Protein AF-A0A7K1E4C3-F1 (afdb_monomer_lite)

Structure (mmCIF, N/CA/C/O backbone):
data_AF-A0A7K1E4C3-F1
#
_entry.id   AF-A0A7K1E4C3-F1
#
loop_
_atom_site.group_PDB
_atom_site.id
_atom_site.type_symbol
_atom_site.label_atom_id
_atom_site.label_alt_id
_atom_site.label_comp_id
_atom_site.label_asym_id
_atom_site.label_entity_id
_atom_site.label_seq_id
_atom_site.pdbx_PDB_ins_code
_atom_site.Cartn_x
_atom_site.Cartn_y
_atom_site.Cartn_z
_atom_site.occupancy
_atom_site.B_iso_or_equiv
_atom_site.auth_seq_id
_atom_site.auth_comp_id
_atom_site.auth_asym_id
_atom_site.auth_atom_id
_atom_site.pdbx_PDB_model_num
ATOM 1 N N . VAL A 1 1 ? -8.101 -11.403 -7.986 1.00 81.56 1 VAL A N 1
ATOM 2 C CA . VAL A 1 1 ? -7.201 -10.272 -8.314 1.00 81.56 1 VAL A CA 1
ATOM 3 C C . VAL A 1 1 ? -8.002 -8.980 -8.449 1.00 81.56 1 VAL A C 1
ATOM 5 O O . VAL A 1 1 ? -7.709 -8.043 -7.722 1.00 81.56 1 VAL A O 1
ATOM 8 N N . ASP A 1 2 ? -9.085 -8.960 -9.233 1.00 89.56 2 ASP A N 1
ATOM 9 C CA . ASP A 1 2 ? -9.913 -7.756 -9.463 1.00 89.56 2 ASP A CA 1
ATOM 10 C C . ASP A 1 2 ? -10.453 -7.056 -8.209 1.00 89.56 2 ASP A C 1
ATOM 12 O O . ASP A 1 2 ? -10.407 -5.831 -8.120 1.00 89.56 2 ASP A O 1
ATOM 16 N N . ALA A 1 3 ? -10.955 -7.810 -7.226 1.00 91.38 3 ALA A N 1
ATOM 17 C CA . ALA A 1 3 ? -11.461 -7.224 -5.982 1.00 91.38 3 ALA A CA 1
ATOM 18 C C . ALA A 1 3 ? -10.347 -6.522 -5.185 1.00 91.38 3 ALA A C 1
ATOM 20 O O . ALA A 1 3 ? -10.517 -5.391 -4.742 1.00 91.38 3 ALA A O 1
ATOM 21 N N . VAL A 1 4 ? -9.176 -7.162 -5.080 1.00 93.50 4 VAL A N 1
ATOM 22 C CA . VAL A 1 4 ? -7.998 -6.594 -4.406 1.00 93.50 4 VAL A CA 1
ATOM 23 C C . VAL A 1 4 ? -7.484 -5.373 -5.156 1.00 93.50 4 VAL A C 1
ATOM 25 O O . VAL A 1 4 ? -7.192 -4.360 -4.531 1.00 93.50 4 VAL A O 1
ATOM 28 N N . ARG A 1 5 ? -7.431 -5.435 -6.492 1.00 95.12 5 ARG A N 1
ATOM 29 C CA . ARG A 1 5 ? -7.047 -4.300 -7.335 1.00 95.12 5 ARG A CA 1
ATOM 30 C C . ARG A 1 5 ? -7.897 -3.075 -7.015 1.00 95.12 5 ARG A C 1
ATOM 32 O O . ARG A 1 5 ? -7.328 -2.027 -6.744 1.00 95.12 5 ARG A O 1
ATOM 39 N N . LYS A 1 6 ? -9.228 -3.219 -6.983 1.00 95.12 6 LYS A N 1
ATOM 40 C CA . LYS A 1 6 ? -10.143 -2.112 -6.662 1.00 95.12 6 LYS A CA 1
ATOM 41 C C . LYS A 1 6 ? -9.885 -1.528 -5.275 1.00 95.12 6 LYS A C 1
ATOM 43 O O . LYS A 1 6 ? -9.834 -0.313 -5.139 1.00 95.12 6 LYS A O 1
ATOM 48 N N . ILE A 1 7 ? -9.685 -2.378 -4.269 1.00 95.06 7 ILE A N 1
ATOM 49 C CA . ILE A 1 7 ? -9.393 -1.930 -2.900 1.00 95.06 7 ILE A CA 1
ATOM 50 C C . ILE A 1 7 ? -8.085 -1.130 -2.858 1.00 95.06 7 ILE A C 1
ATOM 52 O O . ILE A 1 7 ? -8.039 -0.040 -2.293 1.00 95.06 7 ILE A O 1
ATOM 56 N N . VAL A 1 8 ? -7.024 -1.639 -3.485 1.00 94.75 8 VAL A N 1
ATOM 57 C CA . VAL A 1 8 ? -5.724 -0.952 -3.523 1.00 94.75 8 VAL A CA 1
ATOM 58 C C . VAL A 1 8 ? -5.816 0.361 -4.312 1.00 94.75 8 VAL A C 1
ATOM 60 O O . VAL A 1 8 ? -5.230 1.361 -3.901 1.00 94.75 8 VAL A O 1
ATOM 63 N N . GLU A 1 9 ? -6.603 0.398 -5.389 1.00 94.94 9 GLU A N 1
ATOM 64 C CA . GLU A 1 9 ? -6.868 1.599 -6.194 1.00 94.94 9 GLU A CA 1
ATOM 65 C C . GLU A 1 9 ? -7.573 2.689 -5.379 1.00 94.94 9 GLU A C 1
ATOM 67 O O . GLU A 1 9 ? -7.206 3.858 -5.462 1.00 94.94 9 GLU A O 1
ATOM 72 N N . GLN A 1 10 ? -8.521 2.318 -4.515 1.00 93.56 10 GLN A N 1
ATOM 73 C CA . GLN A 1 10 ? -9.195 3.269 -3.625 1.00 93.56 10 GLN A CA 1
ATOM 74 C C . GLN A 1 10 ? -8.242 3.910 -2.608 1.00 93.56 10 GLN A C 1
ATOM 76 O O . GLN A 1 10 ? -8.410 5.081 -2.273 1.00 93.56 10 GLN A O 1
ATOM 81 N N . VAL A 1 11 ? -7.247 3.162 -2.126 1.00 92.69 11 VAL A N 1
ATOM 82 C CA . VAL A 1 11 ? -6.307 3.633 -1.097 1.00 92.69 11 VAL A CA 1
ATOM 83 C C . VAL A 1 11 ? -5.153 4.445 -1.696 1.00 92.69 11 VAL A C 1
ATOM 85 O O . VAL A 1 11 ? -4.722 5.437 -1.106 1.00 92.69 11 VAL A O 1
ATOM 88 N N . ALA A 1 12 ? -4.622 4.021 -2.845 1.00 90.88 12 ALA A N 1
ATOM 89 C CA . ALA A 1 12 ? -3.370 4.539 -3.403 1.00 90.88 12 ALA A CA 1
ATOM 90 C C . ALA A 1 12 ? -3.521 5.250 -4.761 1.00 90.88 12 ALA A C 1
ATOM 92 O O . ALA A 1 12 ? -2.585 5.899 -5.229 1.00 90.88 12 ALA A O 1
ATOM 93 N N . GLY A 1 13 ? -4.686 5.155 -5.402 1.00 90.00 13 GLY A N 1
ATOM 94 C CA . GLY A 1 13 ? -4.972 5.762 -6.701 1.00 90.00 13 GLY A CA 1
ATOM 95 C C . GLY A 1 13 ? -4.443 4.943 -7.877 1.00 90.00 13 GLY A C 1
ATOM 96 O O . GLY A 1 13 ? -5.231 4.434 -8.661 1.00 90.00 13 GLY A O 1
ATOM 97 N N . THR A 1 14 ? -3.123 4.799 -8.011 1.00 89.00 14 THR A N 1
ATOM 98 C CA . THR A 1 14 ? -2.513 4.040 -9.121 1.00 89.00 14 THR A CA 1
ATOM 99 C C . THR A 1 14 ? -2.084 2.658 -8.658 1.00 89.00 14 THR A C 1
ATOM 101 O O . THR A 1 14 ? -1.449 2.524 -7.615 1.00 89.00 14 THR A O 1
ATOM 104 N N . VAL A 1 15 ? -2.374 1.631 -9.460 1.00 94.44 15 VAL A N 1
ATOM 105 C CA . VAL A 1 15 ? -2.081 0.234 -9.124 1.00 94.44 15 VAL A CA 1
ATOM 106 C C . VAL A 1 15 ? -1.302 -0.438 -10.247 1.00 94.44 15 VAL A C 1
ATOM 108 O O . VAL A 1 15 ? -1.657 -0.315 -11.418 1.00 94.44 15 VAL A O 1
ATOM 111 N N . LEU A 1 16 ? -0.266 -1.178 -9.872 1.00 91.19 16 LEU A N 1
ATOM 112 C CA . LEU A 1 16 ? 0.512 -2.055 -10.735 1.00 91.19 16 LEU A CA 1
ATOM 113 C C . LEU A 1 16 ? 0.151 -3.501 -10.396 1.00 91.19 16 LEU A C 1
ATOM 115 O O . LEU A 1 16 ? 0.180 -3.898 -9.227 1.00 91.19 16 LEU A O 1
ATOM 119 N N 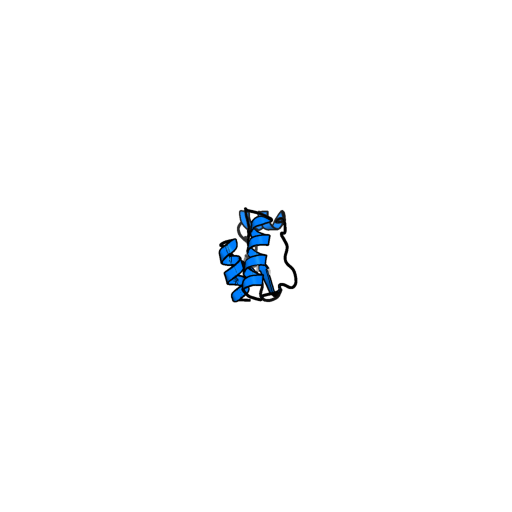. VAL A 1 17 ? -0.207 -4.274 -11.417 1.00 94.25 17 VAL A N 1
ATOM 120 C CA . VAL A 1 17 ? -0.572 -5.686 -11.288 1.00 94.25 17 VAL A CA 1
ATOM 121 C C . VAL A 1 17 ? 0.466 -6.513 -12.026 1.00 94.25 17 VAL A C 1
ATOM 123 O O . VAL A 1 17 ? 0.698 -6.291 -13.210 1.00 94.25 17 VAL A O 1
ATOM 126 N N . ASP A 1 18 ? 1.058 -7.462 -11.316 1.00 92.25 18 ASP A N 1
ATOM 127 C CA . ASP A 1 18 ? 1.898 -8.513 -11.872 1.00 92.25 18 ASP A CA 1
ATOM 128 C C . ASP A 1 18 ? 1.112 -9.829 -11.773 1.00 92.25 18 ASP A C 1
ATOM 130 O O . ASP A 1 18 ? 0.879 -10.351 -10.676 1.00 92.25 18 ASP A O 1
ATOM 134 N N . GLU A 1 19 ? 0.602 -10.318 -12.906 1.00 91.81 19 GLU A N 1
ATOM 135 C CA . GLU A 1 19 ? -0.233 -11.524 -12.940 1.00 91.81 19 GLU A CA 1
ATOM 136 C C . GLU A 1 19 ? 0.579 -12.804 -12.714 1.00 91.81 19 GLU A C 1
ATOM 138 O O . GLU A 1 19 ? 0.081 -13.727 -12.061 1.00 91.81 19 GLU A O 1
ATOM 143 N N . ASP A 1 20 ? 1.834 -12.829 -13.167 1.00 92.75 20 ASP A N 1
ATOM 144 C CA . ASP A 1 20 ? 2.728 -13.982 -13.051 1.00 92.75 20 ASP A CA 1
ATOM 145 C C . ASP A 1 20 ? 3.133 -14.211 -11.591 1.00 92.75 20 ASP A C 1
ATOM 147 O O . ASP A 1 20 ? 3.060 -15.330 -11.070 1.00 92.75 20 ASP A O 1
ATOM 151 N N . LEU A 1 21 ? 3.481 -13.131 -10.886 1.00 91.56 21 LEU A N 1
ATOM 152 C CA . LEU A 1 21 ? 3.790 -13.151 -9.456 1.00 91.56 21 LEU A CA 1
ATOM 153 C C . LEU A 1 21 ? 2.533 -13.108 -8.574 1.00 91.56 21 LEU A C 1
ATOM 155 O O . LEU A 1 21 ? 2.629 -13.265 -7.354 1.00 91.56 21 LEU A O 1
ATOM 159 N N . ARG A 1 22 ? 1.346 -12.912 -9.170 1.00 92.62 22 ARG A N 1
ATOM 160 C CA . ARG A 1 22 ? 0.071 -12.644 -8.478 1.00 92.62 22 ARG A CA 1
ATOM 161 C C . ARG A 1 22 ? 0.212 -11.540 -7.429 1.00 92.62 22 ARG A C 1
ATOM 163 O O . ARG A 1 22 ? -0.334 -11.636 -6.326 1.00 92.62 22 ARG A O 1
ATOM 170 N N . GLN A 1 23 ? 0.949 -10.496 -7.786 1.00 93.94 23 GLN A N 1
ATOM 171 C CA . GLN A 1 23 ? 1.303 -9.399 -6.904 1.00 93.94 23 GLN A CA 1
ATOM 172 C C . GLN A 1 23 ? 0.604 -8.114 -7.343 1.00 93.94 23 GLN A C 1
ATOM 174 O O . GLN A 1 23 ? 0.498 -7.797 -8.524 1.00 93.94 23 GLN A O 1
ATOM 179 N N . ILE A 1 24 ? 0.124 -7.354 -6.362 1.00 94.62 24 ILE A N 1
ATOM 180 C CA . ILE A 1 24 ? -0.424 -6.018 -6.572 1.00 94.62 24 ILE A CA 1
ATOM 181 C C . ILE A 1 24 ? 0.422 -5.046 -5.760 1.00 94.62 24 ILE A C 1
ATOM 183 O O . ILE A 1 24 ? 0.645 -5.260 -4.568 1.00 94.62 24 ILE A O 1
ATOM 187 N N . SER A 1 25 ? 0.892 -3.981 -6.401 1.00 93.56 25 SER A N 1
ATOM 188 C CA . SER A 1 25 ? 1.685 -2.935 -5.760 1.00 93.56 25 SER A CA 1
ATOM 189 C C . SER A 1 25 ? 1.161 -1.554 -6.133 1.00 93.56 25 SER A C 1
ATOM 191 O O . SER A 1 25 ? 0.577 -1.356 -7.197 1.00 93.56 25 SER A O 1
ATOM 193 N N . ALA A 1 26 ? 1.332 -0.593 -5.232 1.00 93.69 26 ALA A N 1
ATOM 194 C CA . ALA A 1 26 ? 0.911 0.778 -5.460 1.00 93.69 26 ALA A CA 1
ATOM 195 C C . ALA A 1 26 ? 1.811 1.750 -4.686 1.00 93.69 26 ALA A C 1
ATOM 197 O O . ALA A 1 26 ? 2.173 1.463 -3.538 1.00 93.69 26 ALA A O 1
ATOM 198 N N . PRO A 1 27 ? 2.188 2.895 -5.281 1.00 92.50 27 PRO A N 1
ATOM 199 C CA . PRO A 1 27 ? 2.921 3.928 -4.570 1.00 92.50 27 PRO A CA 1
ATOM 200 C C . PRO A 1 2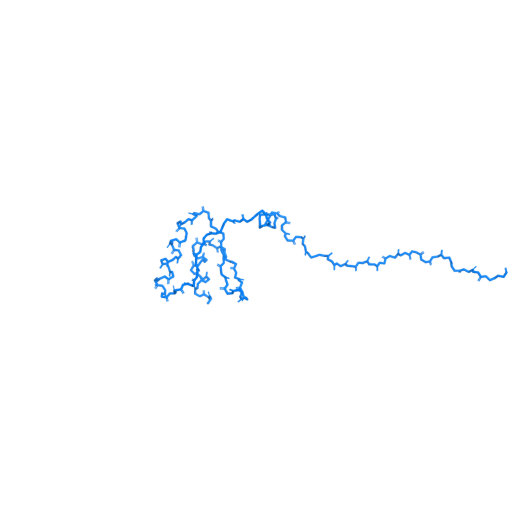7 ? 2.015 4.586 -3.527 1.00 92.50 27 PRO A C 1
ATOM 202 O O . PRO A 1 27 ? 0.886 4.970 -3.815 1.00 92.50 27 PRO A O 1
ATOM 205 N N . VAL A 1 28 ? 2.526 4.759 -2.309 1.00 93.19 28 VAL A N 1
ATOM 206 C CA . VAL A 1 28 ? 1.796 5.414 -1.217 1.00 93.19 28 VAL A CA 1
ATOM 207 C C . VAL A 1 28 ? 2.645 6.511 -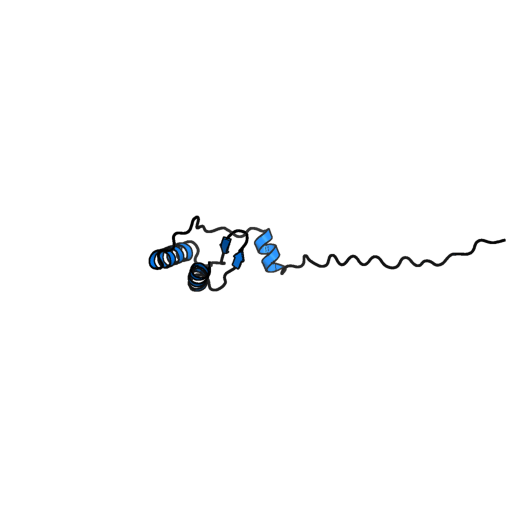0.589 1.00 93.19 28 VAL A C 1
ATOM 209 O O . VAL A 1 28 ? 3.833 6.330 -0.336 1.00 93.19 28 VAL A O 1
ATOM 212 N N . THR A 1 29 ? 2.030 7.655 -0.298 1.00 89.12 29 THR A N 1
ATOM 213 C CA . THR A 1 29 ? 2.687 8.794 0.370 1.00 89.12 29 THR A CA 1
ATOM 214 C C . THR A 1 29 ? 2.409 8.835 1.873 1.00 89.12 29 THR A C 1
ATOM 216 O O . THR A 1 29 ? 3.144 9.465 2.627 1.00 89.12 29 THR A O 1
ATOM 219 N N . THR A 1 30 ? 1.369 8.134 2.330 1.00 91.19 30 THR A N 1
ATOM 220 C CA . THR A 1 30 ? 0.910 8.121 3.730 1.00 91.19 30 THR A CA 1
ATOM 221 C C . THR A 1 30 ? 1.526 6.988 4.564 1.00 91.19 30 THR A C 1
ATOM 223 O O . THR A 1 30 ? 1.249 6.876 5.761 1.00 91.19 30 THR A O 1
ATOM 226 N N . GLY A 1 31 ? 2.381 6.157 3.954 1.00 89.69 31 GLY A N 1
ATOM 227 C CA . GLY A 1 31 ? 3.117 5.080 4.621 1.00 89.69 31 GLY A CA 1
ATOM 228 C C . GLY A 1 31 ? 2.198 4.046 5.276 1.00 89.69 31 GLY A C 1
ATOM 229 O O . GLY A 1 31 ? 1.243 3.570 4.666 1.00 89.69 31 GLY A O 1
ATOM 230 N N . THR A 1 32 ? 2.473 3.696 6.538 1.00 93.88 32 THR A N 1
ATOM 231 C CA . THR A 1 32 ? 1.748 2.651 7.293 1.00 93.88 32 THR A CA 1
ATOM 232 C C . THR A 1 32 ? 0.247 2.910 7.403 1.00 93.88 32 THR A C 1
ATOM 234 O O . THR A 1 32 ? -0.526 1.965 7.533 1.00 93.88 32 THR A O 1
ATOM 237 N N . LYS A 1 33 ? -0.193 4.170 7.305 1.00 95.19 33 LYS A N 1
ATOM 238 C CA . LYS A 1 33 ? -1.620 4.502 7.309 1.00 95.19 33 LYS A CA 1
ATOM 239 C C . LYS A 1 33 ? -2.355 3.859 6.126 1.00 95.19 33 LYS A C 1
ATOM 241 O O . LYS A 1 33 ? -3.392 3.244 6.351 1.00 95.19 33 LYS A O 1
ATOM 246 N N . ALA A 1 34 ? -1.791 3.938 4.917 1.00 94.75 34 ALA A N 1
ATOM 247 C CA . ALA A 1 34 ? -2.357 3.281 3.737 1.00 94.75 34 ALA A CA 1
ATOM 248 C C . ALA A 1 34 ? -2.404 1.758 3.905 1.00 94.75 34 ALA A C 1
ATOM 250 O O . ALA A 1 34 ? -3.399 1.132 3.558 1.00 94.75 34 ALA A O 1
ATOM 251 N N . LEU A 1 35 ? -1.360 1.163 4.492 1.00 94.75 35 LEU A N 1
ATOM 252 C CA . LEU A 1 35 ? -1.323 -0.277 4.750 1.00 94.75 35 LEU A CA 1
ATOM 253 C C . LEU A 1 35 ? -2.490 -0.716 5.649 1.00 94.75 35 LEU A C 1
ATOM 255 O O . LEU A 1 35 ? -3.197 -1.660 5.322 1.00 94.75 35 LEU A O 1
ATOM 259 N N . ILE A 1 36 ? -2.718 -0.009 6.760 1.00 95.69 36 ILE A N 1
ATOM 260 C CA . ILE A 1 36 ? -3.806 -0.317 7.703 1.00 95.69 36 ILE A CA 1
ATOM 261 C C . ILE A 1 36 ? -5.179 -0.162 7.038 1.00 95.69 36 ILE A C 1
ATOM 263 O O . ILE A 1 36 ? -6.071 -0.973 7.276 1.00 95.69 36 ILE A O 1
ATOM 267 N N . GLU A 1 37 ? -5.363 0.877 6.227 1.00 95.56 37 GLU A N 1
ATOM 268 C CA . GLU A 1 37 ? -6.611 1.120 5.499 1.00 95.56 37 GLU A CA 1
ATOM 269 C C . GLU A 1 37 ? -6.898 0.012 4.480 1.00 95.56 37 GLU A C 1
ATOM 271 O O . GLU A 1 37 ? -8.004 -0.527 4.457 1.00 95.56 37 GLU A O 1
ATOM 276 N N . ALA A 1 38 ? -5.880 -0.403 3.722 1.00 95.00 38 ALA A N 1
ATOM 277 C CA . ALA A 1 38 ? -5.985 -1.513 2.784 1.00 95.00 38 ALA A CA 1
ATOM 278 C C . ALA A 1 38 ? -6.318 -2.836 3.493 1.00 95.00 38 ALA A C 1
ATOM 280 O O . ALA A 1 38 ? -7.208 -3.548 3.039 1.00 95.00 38 ALA A O 1
ATOM 281 N N . VAL A 1 39 ? -5.668 -3.145 4.626 1.00 95.25 39 VAL A N 1
ATOM 282 C CA . VAL A 1 39 ? -5.976 -4.350 5.424 1.00 95.25 39 VAL A CA 1
ATOM 283 C C . VAL A 1 39 ? -7.436 -4.359 5.861 1.00 95.25 39 VAL A C 1
ATOM 285 O O . VAL A 1 39 ? -8.105 -5.371 5.696 1.00 95.25 39 VAL A O 1
ATOM 288 N N . LYS A 1 40 ? -7.941 -3.239 6.392 1.00 95.94 40 LYS A N 1
ATOM 289 C CA . LYS A 1 40 ? -9.338 -3.141 6.838 1.00 95.94 40 LYS A CA 1
ATOM 290 C C . LYS A 1 40 ? -10.316 -3.351 5.688 1.00 95.94 40 LYS A C 1
ATOM 292 O O . LYS A 1 40 ? -11.228 -4.153 5.814 1.00 95.94 40 LYS A O 1
ATOM 297 N N . ALA A 1 41 ? -10.084 -2.691 4.555 1.00 95.81 41 ALA A N 1
ATOM 298 C CA . ALA A 1 41 ? -10.934 -2.846 3.381 1.00 95.81 41 ALA A CA 1
ATOM 299 C C . ALA A 1 41 ? -10.894 -4.274 2.801 1.00 95.81 41 ALA A C 1
ATOM 301 O O . ALA A 1 41 ? -11.899 -4.758 2.283 1.00 95.81 41 ALA A O 1
ATOM 302 N N . MET A 1 42 ? -9.751 -4.965 2.893 1.00 95.31 42 MET A N 1
ATOM 303 C CA . MET A 1 42 ? -9.647 -6.381 2.523 1.00 95.31 42 MET A CA 1
ATOM 304 C C . MET A 1 42 ? -10.405 -7.286 3.500 1.00 95.31 42 MET A C 1
ATOM 306 O O . MET A 1 42 ? -11.114 -8.181 3.045 1.00 95.31 42 MET A O 1
ATOM 310 N N . ASP A 1 43 ? -10.299 -7.035 4.805 1.00 95.69 43 ASP A N 1
ATOM 311 C CA . ASP A 1 43 ? -11.009 -7.790 5.845 1.00 95.69 43 ASP A CA 1
ATOM 312 C C . ASP A 1 43 ? -12.534 -7.635 5.718 1.00 95.69 43 ASP A C 1
ATOM 314 O O . ASP A 1 43 ? -13.254 -8.632 5.686 1.00 95.69 43 ASP A O 1
ATOM 318 N N . ASP A 1 44 ? -13.019 -6.408 5.492 1.00 96.44 44 ASP A N 1
ATOM 319 C CA . ASP A 1 44 ? -14.436 -6.114 5.222 1.00 96.44 44 ASP A CA 1
ATOM 320 C C . ASP A 1 44 ? -14.959 -6.852 3.973 1.00 96.44 44 ASP A C 1
ATOM 322 O O . ASP A 1 44 ? -16.137 -7.205 3.885 1.00 96.44 44 ASP A O 1
ATOM 326 N N . ALA A 1 45 ? -14.079 -7.110 3.000 1.00 95.25 45 ALA A N 1
ATOM 327 C CA . ALA A 1 45 ? -14.380 -7.873 1.792 1.00 95.25 45 ALA A CA 1
ATOM 328 C C . ALA A 1 45 ? -14.180 -9.396 1.954 1.00 95.25 45 ALA A C 1
ATOM 330 O O . ALA A 1 45 ? -14.406 -10.140 0.996 1.00 95.25 45 ALA A O 1
ATOM 331 N N . GLY A 1 46 ? -13.747 -9.872 3.127 1.00 95.75 46 GLY A N 1
ATOM 332 C CA . GLY A 1 46 ? -13.439 -11.281 3.391 1.00 95.75 46 GLY A CA 1
ATOM 333 C C . GLY A 1 46 ? -12.218 -11.800 2.624 1.00 95.75 46 GLY A C 1
ATOM 334 O O . GLY A 1 46 ? -12.138 -12.989 2.310 1.00 95.75 46 GLY A O 1
ATOM 335 N N . ILE A 1 47 ? -11.288 -10.914 2.260 1.00 95.06 47 I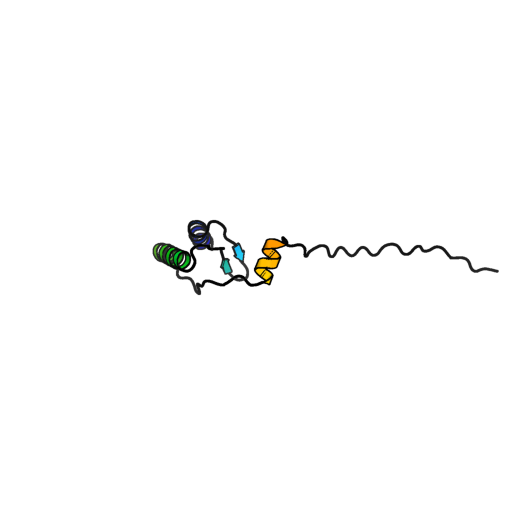LE A N 1
ATOM 336 C CA . ILE A 1 47 ? -10.082 -11.250 1.505 1.00 95.06 47 ILE A CA 1
ATOM 337 C C . ILE A 1 47 ? -8.893 -11.338 2.460 1.00 95.06 47 ILE A C 1
ATOM 339 O O . ILE A 1 47 ? -8.514 -10.361 3.098 1.00 95.06 47 ILE A O 1
ATOM 343 N N . HIS A 1 48 ? -8.244 -12.500 2.487 1.00 92.75 48 HIS A N 1
ATOM 344 C CA . HIS A 1 48 ? -7.054 -12.734 3.300 1.00 92.75 48 HIS A CA 1
ATOM 345 C C . HIS A 1 48 ? -5.804 -12.783 2.408 1.00 92.75 48 HIS A C 1
ATOM 347 O O . HIS A 1 48 ? -5.598 -13.783 1.711 1.00 92.75 48 HIS A O 1
ATOM 353 N N . PRO A 1 49 ? -4.984 -11.714 2.366 1.00 91.38 49 PRO A N 1
ATOM 354 C CA . PRO A 1 49 ? -3.745 -11.722 1.598 1.00 91.38 49 PRO A CA 1
ATOM 355 C C . PRO A 1 49 ? -2.740 -12.713 2.197 1.00 91.38 49 PRO A C 1
ATOM 357 O O . PRO A 1 49 ? -2.687 -12.904 3.410 1.00 91.38 49 PRO A O 1
ATOM 360 N N . LEU A 1 50 ? -1.926 -13.329 1.335 1.00 94.25 50 LEU A N 1
ATOM 361 C CA . LEU A 1 50 ? -0.840 -14.216 1.767 1.00 94.25 50 LEU A CA 1
ATOM 362 C C . LEU A 1 50 ? 0.279 -13.433 2.467 1.00 94.25 50 LEU A C 1
ATOM 364 O O . LEU A 1 50 ? 0.814 -13.883 3.474 1.00 94.25 50 LEU A O 1
ATOM 368 N N . ASP A 1 51 ? 0.624 -12.278 1.903 1.00 93.25 51 ASP A N 1
ATOM 369 C CA . ASP A 1 51 ? 1.611 -11.347 2.432 1.00 93.25 51 ASP A CA 1
ATOM 370 C C . ASP A 1 51 ? 1.180 -9.915 2.094 1.00 93.25 51 ASP A C 1
ATOM 372 O O . ASP A 1 51 ? 0.509 -9.669 1.084 1.00 93.25 51 ASP A O 1
ATOM 376 N N . LEU A 1 52 ? 1.544 -8.976 2.960 1.00 93.75 52 LEU A N 1
ATOM 377 C CA . LEU A 1 52 ? 1.269 -7.560 2.794 1.00 93.75 52 LEU A CA 1
ATOM 378 C C . LEU A 1 52 ? 2.354 -6.744 3.498 1.00 93.75 52 LEU A C 1
ATOM 380 O O . LEU A 1 52 ? 2.576 -6.876 4.702 1.00 93.75 52 LEU A O 1
ATOM 384 N N . GLY A 1 53 ? 2.990 -5.834 2.765 1.00 94.25 53 GLY A N 1
ATOM 385 C CA . GLY A 1 53 ? 4.076 -5.038 3.315 1.00 94.25 53 GLY A CA 1
ATOM 386 C C . GLY A 1 53 ? 4.297 -3.725 2.586 1.00 94.25 53 GLY A C 1
ATOM 387 O O . GLY A 1 53 ? 3.854 -3.518 1.458 1.00 94.25 53 GLY A O 1
ATOM 388 N N . LEU A 1 54 ? 5.020 -2.830 3.257 1.00 93.69 54 LEU A N 1
ATOM 389 C CA . LEU A 1 54 ? 5.560 -1.622 2.650 1.00 93.69 54 LEU A CA 1
ATOM 390 C C . LEU A 1 54 ? 7.017 -1.862 2.278 1.00 93.69 54 LEU A C 1
ATOM 392 O O . LEU A 1 54 ? 7.831 -2.234 3.124 1.00 93.69 54 LEU A O 1
ATOM 396 N N . LYS A 1 55 ? 7.355 -1.584 1.023 1.00 91.19 55 LYS A N 1
ATOM 397 C CA . LYS A 1 55 ? 8.726 -1.614 0.520 1.00 91.19 55 LYS A CA 1
ATOM 398 C C . LYS A 1 55 ? 9.177 -0.182 0.249 1.00 91.19 55 LYS A C 1
ATOM 400 O O . LYS A 1 55 ? 8.425 0.615 -0.306 1.00 91.19 55 LYS A O 1
ATOM 405 N N . ARG A 1 56 ? 10.414 0.149 0.630 1.00 89.19 56 ARG A N 1
ATOM 406 C CA . ARG A 1 56 ? 11.044 1.383 0.145 1.00 89.19 56 ARG A CA 1
ATOM 407 C C . ARG A 1 56 ? 11.484 1.165 -1.303 1.00 89.19 56 ARG A C 1
ATOM 409 O O . ARG A 1 56 ? 12.133 0.145 -1.550 1.00 89.19 56 ARG A O 1
ATOM 416 N N . PRO A 1 57 ? 11.167 2.086 -2.226 1.00 85.88 57 PRO A N 1
ATOM 417 C CA . PRO A 1 57 ? 11.663 1.986 -3.589 1.00 85.88 57 PRO A CA 1
ATOM 418 C C . PRO A 1 57 ? 13.194 1.943 -3.579 1.00 85.88 57 PRO A C 1
ATOM 420 O O . PRO A 1 57 ? 13.846 2.626 -2.781 1.00 85.88 57 PRO A O 1
ATOM 423 N N . SER A 1 58 ? 13.750 1.085 -4.427 1.00 87.50 58 SER A N 1
ATOM 424 C CA . SER A 1 58 ? 15.187 0.983 -4.654 1.00 87.50 58 SER A CA 1
ATOM 425 C C . SER A 1 58 ? 15.695 2.176 -5.475 1.00 87.50 58 SER A C 1
ATOM 427 O O . SER A 1 58 ? 14.908 2.941 -6.036 1.00 87.50 58 SER A O 1
ATOM 429 N N . LEU A 1 59 ? 17.018 2.350 -5.550 1.00 88.88 59 LEU A N 1
ATOM 430 C CA . LEU A 1 59 ? 17.608 3.369 -6.422 1.00 88.88 59 LEU A CA 1
ATOM 431 C C . LEU A 1 59 ? 17.280 3.092 -7.893 1.00 88.88 59 LEU A C 1
ATOM 433 O O . LEU A 1 59 ? 17.006 4.038 -8.623 1.00 88.88 59 LEU A O 1
ATOM 437 N N . ASP A 1 60 ? 17.239 1.821 -8.292 1.00 83.69 60 ASP A N 1
ATOM 438 C CA . ASP A 1 60 ? 16.869 1.413 -9.646 1.00 83.69 60 ASP A CA 1
ATOM 439 C C . ASP A 1 60 ? 15.399 1.744 -9.933 1.00 83.69 60 ASP A C 1
ATOM 441 O O . ASP A 1 60 ? 15.105 2.324 -10.971 1.00 83.69 60 ASP A O 1
ATOM 445 N N . ASP A 1 61 ? 14.486 1.494 -8.982 1.00 83.06 61 ASP A N 1
ATOM 446 C CA . ASP A 1 61 ? 13.060 1.850 -9.108 1.00 83.06 61 ASP A CA 1
ATOM 447 C C . ASP A 1 61 ? 12.898 3.367 -9.330 1.00 83.06 61 ASP A C 1
ATOM 449 O O . ASP A 1 61 ? 12.118 3.815 -10.174 1.00 83.06 61 ASP A O 1
ATOM 453 N N . VAL A 1 62 ? 13.669 4.174 -8.590 1.00 83.38 62 VAL A N 1
ATOM 454 C CA . VAL A 1 62 ? 13.686 5.635 -8.746 1.00 83.38 62 VAL A CA 1
ATOM 455 C C . VAL A 1 62 ? 14.301 6.028 -10.085 1.00 83.38 62 VAL A C 1
ATOM 457 O O . VAL A 1 62 ? 13.721 6.854 -10.788 1.00 83.38 62 VAL A O 1
ATOM 460 N N . PHE A 1 63 ? 15.434 5.433 -10.461 1.00 81.19 63 PHE A N 1
ATOM 461 C CA . PHE A 1 63 ? 16.114 5.707 -11.722 1.00 81.19 63 PHE A CA 1
ATOM 462 C C . PHE A 1 63 ? 15.201 5.402 -12.912 1.00 81.19 63 PHE A C 1
ATOM 464 O O . PHE A 1 63 ? 15.028 6.260 -13.772 1.00 81.19 63 PHE A O 1
ATOM 471 N N . LEU A 1 64 ? 14.533 4.248 -12.917 1.00 81.94 64 LEU A N 1
ATOM 472 C CA . LEU A 1 64 ? 13.558 3.852 -13.934 1.00 81.94 64 LEU A CA 1
ATOM 473 C C . LEU A 1 64 ? 12.345 4.791 -13.965 1.00 81.94 64 LEU A C 1
ATOM 475 O O . LEU A 1 64 ? 11.901 5.179 -15.046 1.00 81.94 64 LEU A O 1
ATOM 479 N N . SER A 1 65 ? 11.836 5.213 -12.800 1.00 75.00 65 SER A N 1
ATOM 480 C CA . SER A 1 65 ? 10.715 6.161 -12.729 1.00 75.00 65 SER A CA 1
ATOM 481 C C . SER A 1 65 ? 11.072 7.560 -13.248 1.00 75.00 65 SER A C 1
ATOM 483 O O . SER A 1 65 ? 10.222 8.235 -13.825 1.00 75.00 65 SER A O 1
ATOM 485 N N . LEU A 1 66 ? 12.325 7.991 -13.058 1.00 78.88 66 LEU A N 1
ATOM 486 C CA . LEU A 1 66 ? 12.806 9.324 -13.420 1.00 78.88 66 LEU A CA 1
ATOM 487 C C . LEU A 1 66 ? 13.269 9.395 -14.880 1.00 78.88 66 LEU A C 1
ATOM 489 O O . LEU A 1 66 ? 13.096 10.419 -15.534 1.00 78.88 66 LEU A O 1
ATOM 493 N N . THR A 1 67 ? 13.877 8.316 -15.375 1.00 76.88 67 THR A N 1
ATOM 494 C CA . THR A 1 67 ? 14.413 8.230 -16.742 1.00 76.88 67 THR A CA 1
ATOM 495 C C . THR A 1 67 ? 13.413 7.669 -17.743 1.00 76.88 67 THR A C 1
ATOM 497 O O . THR A 1 67 ? 13.640 7.805 -18.939 1.00 76.88 67 THR A O 1
ATOM 500 N N . GLY A 1 68 ? 12.295 7.106 -17.270 1.00 62.81 68 GLY A N 1
ATOM 501 C CA . GLY A 1 68 ? 11.199 6.631 -18.104 1.00 62.81 68 GLY A CA 1
ATOM 502 C C . GLY A 1 68 ? 11.643 5.540 -19.071 1.00 62.81 68 GLY A C 1
ATOM 503 O O . GLY A 1 68 ? 11.791 5.825 -20.246 1.00 62.81 68 GLY A O 1
ATOM 504 N N . HIS A 1 69 ? 11.851 4.312 -18.579 1.00 64.06 69 HIS A N 1
ATOM 505 C CA . HIS A 1 69 ? 12.016 3.083 -19.382 1.00 64.06 69 HIS A CA 1
ATOM 506 C C . HIS A 1 69 ? 12.694 3.265 -20.763 1.00 64.06 69 HIS A C 1
ATOM 508 O O . HIS A 1 69 ? 12.150 2.851 -21.783 1.00 64.06 69 HIS A O 1
ATOM 514 N N . VAL A 1 70 ? 13.893 3.858 -20.822 1.00 52.78 70 VAL A N 1
ATOM 515 C CA . VAL A 1 70 ? 14.737 3.803 -22.030 1.00 52.78 70 VAL A CA 1
ATOM 516 C C . VAL A 1 70 ? 15.632 2.576 -21.916 1.00 52.78 70 VAL A C 1
ATOM 518 O O . VAL A 1 70 ? 16.803 2.677 -21.556 1.00 52.78 70 VAL A O 1
ATOM 521 N N . ALA A 1 71 ? 15.057 1.399 -22.137 1.00 51.94 71 ALA A N 1
ATOM 522 C CA . ALA A 1 71 ? 15.831 0.169 -22.258 1.00 51.94 71 ALA A CA 1
ATOM 523 C C . ALA A 1 71 ? 15.147 -0.858 -23.168 1.00 51.94 71 ALA A C 1
ATOM 525 O O . ALA A 1 71 ? 15.150 -2.030 -22.838 1.00 51.94 71 ALA A O 1
ATOM 526 N N . GLU A 1 72 ? 14.586 -0.429 -24.302 1.00 52.31 72 GLU A N 1
ATOM 527 C CA . GLU A 1 72 ? 14.472 -1.274 -25.498 1.00 52.31 72 GLU A CA 1
ATOM 528 C C . GLU A 1 72 ? 14.620 -0.390 -26.744 1.00 52.31 72 GLU A C 1
ATOM 530 O O . GLU A 1 72 ? 13.676 0.256 -27.182 1.00 52.31 72 GLU A O 1
ATOM 535 N N . ASP A 1 73 ? 15.842 -0.331 -27.274 1.00 42.12 73 ASP A N 1
ATOM 536 C CA . ASP A 1 73 ? 16.096 -0.180 -28.711 1.00 42.12 73 ASP A CA 1
ATOM 537 C C . ASP A 1 73 ? 17.443 -0.867 -29.014 1.00 42.12 73 ASP A C 1
ATOM 539 O O . ASP A 1 73 ? 18.407 -0.272 -29.490 1.00 42.12 73 ASP A O 1
ATOM 543 N N . ASP A 1 74 ? 17.510 -2.169 -28.707 1.00 49.06 74 ASP A N 1
ATOM 544 C CA . ASP A 1 74 ? 18.402 -3.089 -29.421 1.00 49.06 74 ASP A CA 1
ATOM 545 C C . ASP A 1 74 ? 17.765 -3.371 -30.795 1.00 49.06 74 ASP A C 1
ATOM 547 O O . ASP A 1 74 ? 17.296 -4.466 -31.097 1.00 49.06 74 ASP A O 1
ATOM 551 N N . SER A 1 75 ? 17.722 -2.349 -31.654 1.00 41.25 75 SER A N 1
ATOM 552 C CA . SER A 1 75 ? 17.686 -2.564 -33.096 1.00 41.25 75 SER A CA 1
ATOM 553 C C . SER A 1 75 ? 19.110 -2.410 -33.610 1.00 41.25 75 SER A C 1
ATOM 555 O O . SER A 1 75 ? 19.553 -1.347 -34.050 1.00 41.25 75 SER A O 1
ATOM 557 N N . GLU A 1 76 ? 19.831 -3.513 -33.486 1.00 52.28 76 GLU A N 1
ATOM 558 C CA . GLU A 1 76 ? 20.938 -3.917 -34.333 1.00 52.28 76 GLU A CA 1
ATOM 559 C C . GLU A 1 76 ? 20.761 -3.350 -35.758 1.00 52.28 76 GLU A C 1
ATOM 561 O O . GLU A 1 76 ? 19.946 -3.820 -36.551 1.00 52.28 76 GLU A O 1
ATOM 566 N N . SER A 1 77 ? 21.502 -2.288 -36.088 1.00 39.19 77 SER A N 1
ATOM 567 C CA . SER A 1 77 ? 21.684 -1.851 -37.473 1.00 39.19 77 SER A CA 1
ATOM 568 C C . SER A 1 77 ? 23.165 -1.938 -37.827 1.00 39.19 77 SER A C 1
ATOM 570 O O . SER A 1 77 ? 23.888 -0.945 -37.939 1.00 39.19 77 SER A O 1
ATOM 572 N N . GLU A 1 78 ? 23.624 -3.169 -38.023 1.00 48.97 78 GLU A N 1
ATOM 573 C CA . GLU A 1 78 ? 24.715 -3.434 -38.949 1.00 48.97 78 GLU A CA 1
ATOM 574 C C . GLU A 1 78 ? 24.258 -3.081 -40.373 1.00 48.97 78 GLU A C 1
ATOM 576 O O . GLU A 1 78 ? 23.507 -3.839 -40.970 1.00 48.97 78 GLU A O 1
ATOM 581 N N . VAL A 1 79 ? 24.700 -1.941 -40.921 1.00 38.56 79 VAL A N 1
ATOM 582 C CA . VAL A 1 79 ? 24.988 -1.680 -42.356 1.00 38.56 79 VAL A CA 1
ATOM 583 C C . VAL A 1 79 ? 25.390 -0.1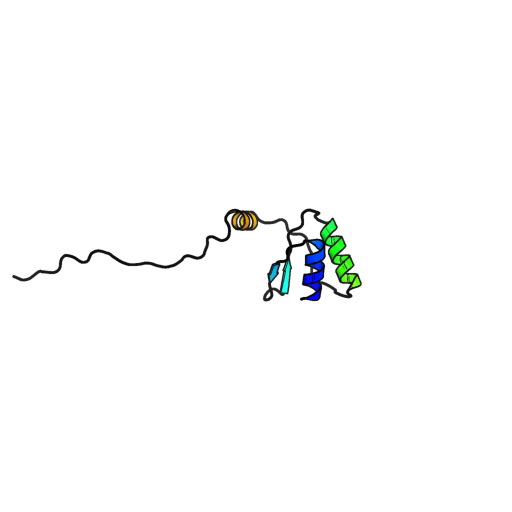96 -42.489 1.00 38.56 79 VAL A C 1
ATOM 585 O O . VAL A 1 79 ? 24.633 0.680 -42.100 1.00 38.56 79 VAL A O 1
ATOM 588 N N . LYS A 1 80 ? 26.536 0.232 -43.037 1.00 38.84 80 LYS A N 1
ATOM 589 C CA . LYS A 1 80 ? 27.317 -0.259 -44.180 1.00 38.84 80 LYS A CA 1
ATOM 590 C C . LYS A 1 80 ? 28.809 0.060 -43.988 1.00 38.84 80 LYS A C 1
ATOM 592 O O . LYS A 1 80 ? 29.177 1.230 -43.910 1.00 38.84 80 LYS A O 1
ATOM 597 N N . ALA A 1 81 ? 29.670 -0.954 -44.044 1.00 41.62 81 ALA A N 1
ATOM 598 C CA . ALA A 1 81 ? 31.051 -0.755 -44.474 1.00 41.62 81 ALA A CA 1
ATOM 599 C C . ALA A 1 81 ? 31.065 -0.698 -46.010 1.00 41.62 81 ALA A C 1
ATOM 601 O O . ALA A 1 81 ? 30.593 -1.609 -46.690 1.00 41.62 81 ALA A O 1
ATOM 602 N N . ASP A 1 82 ? 31.549 0.421 -46.539 1.00 39.59 82 ASP A N 1
ATOM 603 C CA . ASP A 1 82 ? 31.677 0.735 -47.960 1.00 39.59 82 ASP A CA 1
ATOM 604 C C . ASP A 1 82 ? 32.589 -0.294 -48.658 1.00 39.59 82 ASP A C 1
ATOM 606 O O . ASP A 1 82 ? 33.816 -0.253 -48.564 1.00 39.59 82 ASP A O 1
ATOM 610 N N . SER A 1 83 ? 31.993 -1.264 -49.353 1.00 47.22 83 SER A N 1
ATOM 611 C CA . SER A 1 83 ? 32.718 -2.168 -50.240 1.00 47.22 83 SER A CA 1
ATOM 612 C C . SER A 1 83 ? 32.999 -1.469 -51.575 1.00 47.22 83 SER A C 1
ATOM 614 O O . SER A 1 83 ? 32.291 -1.677 -52.566 1.00 47.22 83 SER A O 1
ATOM 616 N N . ARG A 1 84 ? 34.069 -0.671 -51.628 1.00 48.88 84 ARG A N 1
ATOM 617 C CA . ARG A 1 84 ? 34.726 -0.263 -52.878 1.00 48.88 84 ARG A CA 1
ATOM 618 C C . ARG A 1 84 ? 36.222 -0.541 -52.817 1.00 48.88 84 ARG A C 1
ATOM 620 O O . ARG A 1 84 ? 36.989 0.311 -52.399 1.00 48.88 84 ARG A O 1
ATOM 627 N N . ALA A 1 85 ? 36.622 -1.715 -53.305 1.00 46.66 85 ALA A N 1
ATOM 628 C CA . ALA A 1 85 ? 37.876 -1.921 -54.044 1.00 46.66 85 ALA A CA 1
ATOM 629 C C . ALA A 1 85 ? 37.982 -3.386 -54.498 1.00 46.66 85 ALA A C 1
ATOM 631 O O . ALA A 1 85 ? 38.803 -4.160 -54.016 1.00 46.66 85 ALA A O 1
ATOM 632 N N . GLY A 1 86 ? 37.138 -3.791 -55.444 1.00 47.44 86 GLY A N 1
ATOM 633 C CA . GLY A 1 86 ? 37.359 -5.022 -56.194 1.00 47.44 86 GLY A CA 1
ATOM 634 C C . GLY A 1 86 ? 37.857 -4.693 -57.592 1.00 47.44 86 GLY A C 1
ATOM 635 O O . GLY A 1 86 ? 37.026 -4.354 -58.424 1.00 47.44 86 GLY A O 1
ATOM 636 N N . LYS A 1 87 ? 39.164 -4.839 -57.864 1.00 44.88 87 LYS A N 1
ATOM 637 C CA . LYS A 1 87 ? 39.673 -5.426 -59.124 1.00 44.88 87 LYS A CA 1
ATOM 638 C C . LYS A 1 87 ? 41.200 -5.609 -59.101 1.00 44.88 87 LYS A C 1
ATOM 640 O O . LYS A 1 87 ? 41.950 -4.776 -59.591 1.00 44.88 87 LYS A O 1
ATOM 645 N N . GLY A 1 88 ? 41.659 -6.768 -58.636 1.00 50.75 88 GLY A N 1
ATOM 646 C CA . GLY A 1 88 ? 42.840 -7.384 -59.241 1.00 50.75 88 GLY A CA 1
ATOM 647 C C . GLY A 1 88 ? 42.443 -8.005 -60.584 1.00 50.75 88 GLY A C 1
ATOM 648 O O . GLY A 1 88 ? 41.374 -8.620 -60.663 1.00 50.75 88 GLY A O 1
ATOM 649 N N . ARG A 1 89 ? 43.260 -7.800 -61.628 1.00 50.53 89 ARG A N 1
ATOM 650 C CA . ARG A 1 89 ? 43.501 -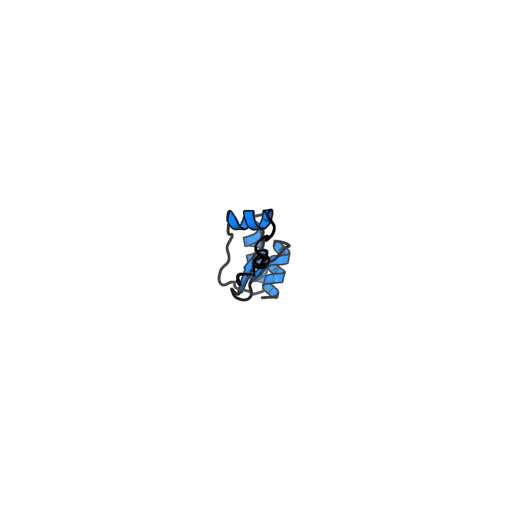8.698 -62.783 1.00 50.53 89 ARG A CA 1
ATOM 651 C C . ARG A 1 89 ? 44.244 -7.941 -63.895 1.00 50.53 89 ARG A C 1
ATOM 653 O O . ARG A 1 89 ? 43.591 -7.395 -64.784 1.00 50.53 89 ARG A O 1
ATOM 660 N N . ARG A 1 90 ? 45.577 -7.971 -63.850 1.00 50.16 90 ARG A N 1
ATOM 661 C CA . ARG A 1 90 ? 46.503 -8.379 -64.928 1.00 50.16 90 ARG A CA 1
ATOM 662 C C . ARG A 1 90 ? 47.920 -7.942 -64.598 1.00 50.16 90 ARG A C 1
ATOM 664 O O . ARG A 1 90 ? 48.082 -6.762 -64.234 1.00 50.16 90 ARG A O 1
#

Foldseek 3Di:
DVLLQVLLCVLAVDWDADVVVRDIDHDDPVAVVSQVSSVVSCVVVVHDDPDGDDDDDDPVSVVCVVVPPPPDDPPDDDDDDDPPDDDDDD

Radius of gyration: 24.87 Å; chains: 1; bounding box: 61×24×73 Å

pLDDT: mean 80.3, std 19.73, range [38.56, 96.44]

Sequence (90 aa):
VDAVRKIVEQVAGTVLVDEDLRQISAPVTTGTKALIEAVKAMDDAGIHPLDLGLKRPSLDDVFLSLTGHVAEDDSESEVKADSRAGKGRR

Secondary structure (DSSP, 8-state):
-HHHHHHHHHHHS--EEETTTTEEE---SSTHHHHHHHHHHHHHTT---S-----PPPHHHHHHHHHT----------------------